Protein AF-A0A6G3SQ61-F1 (afdb_monomer_lite)

Secondary structure (DSSP, 8-state):
--HHHHHHHHHHHHHHHTT---PPPTTS-HHHHHHHHHHHHHHHHHHHHHHT--SS---HHHHHHHHHHHHHHHHHHHHHHHHHHHHHHHHHHTT-

Foldseek 3Di:
DQDPLVVVLVVQLVVVLVVDPDADDPPQDPVLRVLQNVLVSLLSNLVSVLPSPDPDDDDPVNNVVVVVVCVVSNVVSVVSNVCSNCRNVVVVVVVD

Sequence (96 aa):
GSGPVAEAAMDAYRARAERGRDVLAPGYPPRAVRVLEMAQRVGLLVSVAYENGHGGAVSASEIAARGEALRPVERVARRAQVAAYNAYVEGGEVRR

InterPro domains:
  IPR059805 Rv1486c-like protein, C-terminal domain [PF27076] (4-82)

Radius of gyration: 16.96 Å; chains: 1; bounding box: 49×21×44 Å

Structure (mmCIF, N/CA/C/O backbone):
data_AF-A0A6G3SQ61-F1
#
_entry.id   AF-A0A6G3SQ61-F1
#
loop_
_atom_site.group_PDB
_atom_site.id
_atom_site.type_symbol
_atom_site.label_atom_id
_atom_site.label_alt_id
_atom_site.label_comp_id
_atom_site.label_asym_id
_atom_site.label_entity_id
_atom_site.label_seq_id
_atom_site.pdbx_PDB_ins_code
_atom_site.Cartn_x
_atom_site.Cartn_y
_atom_site.Cartn_z
_atom_site.occupancy
_atom_site.B_iso_or_equiv
_atom_site.auth_seq_id
_atom_site.auth_comp_id
_atom_site.auth_asym_id
_atom_site.auth_atom_id
_atom_site.pdbx_PDB_model_num
ATOM 1 N N . GLY A 1 1 ? 24.592 -4.132 -5.383 1.00 54.25 1 GLY A N 1
ATOM 2 C CA . GLY A 1 1 ? 23.473 -3.274 -4.945 1.00 54.25 1 GLY A CA 1
ATOM 3 C C . GLY A 1 1 ? 22.572 -2.981 -6.127 1.00 54.25 1 GLY A C 1
ATOM 4 O O . GLY A 1 1 ? 23.046 -3.048 -7.250 1.00 54.25 1 GLY A O 1
ATOM 5 N N . SER A 1 2 ? 21.298 -2.678 -5.880 1.00 67.44 2 SER A N 1
ATOM 6 C CA . SER A 1 2 ? 20.222 -2.512 -6.878 1.00 67.44 2 SER A CA 1
ATOM 7 C C . SER A 1 2 ? 20.331 -1.263 -7.790 1.00 67.44 2 SER A C 1
ATOM 9 O O . SER A 1 2 ? 19.386 -0.947 -8.512 1.00 67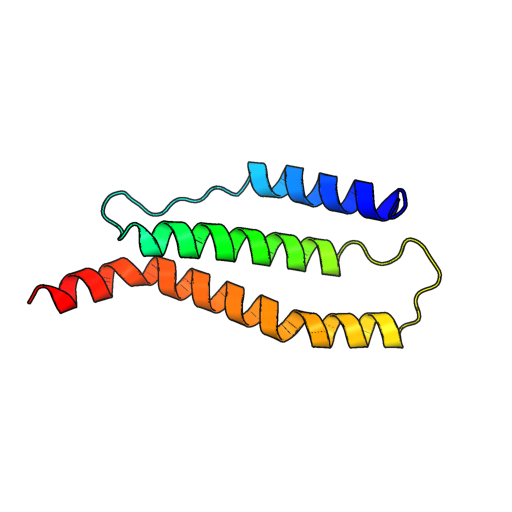.44 2 SER A O 1
ATOM 11 N N . GLY A 1 3 ? 21.467 -0.559 -7.783 1.00 77.62 3 GLY A N 1
ATOM 12 C CA . GLY A 1 3 ? 21.724 0.649 -8.574 1.00 77.62 3 GLY A CA 1
ATOM 13 C C . GLY A 1 3 ? 21.058 1.929 -8.033 1.00 77.62 3 GLY A C 1
ATOM 14 O O . GLY A 1 3 ? 20.139 1.853 -7.216 1.00 77.62 3 GLY A O 1
ATOM 15 N N . PRO A 1 4 ? 21.490 3.113 -8.508 1.00 82.06 4 PRO A N 1
ATOM 16 C CA . PRO A 1 4 ? 21.063 4.416 -7.977 1.00 82.06 4 PRO A CA 1
ATOM 17 C C . PRO A 1 4 ? 19.561 4.695 -8.148 1.00 82.06 4 PRO A C 1
ATOM 19 O O . PRO A 1 4 ? 18.956 5.384 -7.334 1.00 82.06 4 PRO A O 1
ATOM 22 N N . VAL A 1 5 ? 18.923 4.119 -9.172 1.00 81.19 5 VAL A N 1
ATOM 23 C CA . VAL A 1 5 ? 17.471 4.261 -9.387 1.00 81.19 5 VAL A CA 1
ATOM 24 C C . VAL A 1 5 ? 16.667 3.551 -8.301 1.00 81.19 5 VAL A C 1
ATOM 26 O O . VAL A 1 5 ? 15.638 4.057 -7.859 1.00 81.19 5 VAL A O 1
ATOM 29 N N . ALA A 1 6 ? 17.140 2.399 -7.827 1.00 81.38 6 ALA A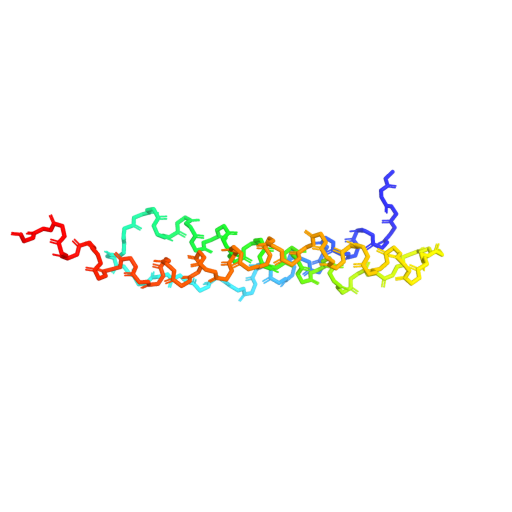 N 1
ATOM 30 C CA . ALA A 1 6 ? 16.478 1.701 -6.737 1.00 81.38 6 ALA A CA 1
ATOM 31 C C . ALA A 1 6 ? 16.646 2.432 -5.400 1.00 81.38 6 ALA A C 1
ATOM 33 O O . ALA A 1 6 ? 15.715 2.453 -4.600 1.00 81.38 6 ALA A O 1
ATOM 34 N N . GLU A 1 7 ? 17.800 3.059 -5.168 1.00 85.06 7 GLU A N 1
ATOM 35 C CA . GLU A 1 7 ? 18.025 3.898 -3.985 1.00 85.06 7 GLU A CA 1
ATOM 36 C C . GLU A 1 7 ? 17.093 5.117 -3.992 1.00 85.06 7 GLU A C 1
ATOM 38 O O . GLU A 1 7 ? 16.357 5.323 -3.026 1.00 85.06 7 GLU A O 1
ATOM 43 N N . ALA A 1 8 ? 17.002 5.831 -5.120 1.00 84.81 8 ALA A N 1
ATOM 44 C CA . ALA A 1 8 ? 16.075 6.951 -5.286 1.00 84.81 8 ALA A CA 1
ATOM 45 C C . ALA A 1 8 ? 14.603 6.541 -5.080 1.00 84.81 8 ALA A C 1
ATOM 47 O O . ALA A 1 8 ? 13.835 7.267 -4.445 1.00 84.81 8 ALA A O 1
ATOM 48 N N . ALA A 1 9 ? 14.211 5.353 -5.551 1.00 86.12 9 ALA A N 1
ATOM 49 C CA . ALA A 1 9 ? 12.872 4.811 -5.330 1.00 86.12 9 ALA A CA 1
ATOM 50 C C . ALA A 1 9 ? 12.582 4.573 -3.837 1.00 86.12 9 ALA A C 1
ATOM 52 O O . ALA A 1 9 ? 11.497 4.895 -3.345 1.00 86.12 9 ALA A O 1
ATOM 53 N N . MET A 1 10 ? 13.555 4.036 -3.096 1.00 88.25 10 MET A N 1
ATOM 54 C CA . MET A 1 10 ? 13.418 3.804 -1.656 1.00 88.25 10 MET A CA 1
ATOM 55 C C . MET A 1 10 ? 13.367 5.114 -0.866 1.00 88.25 10 MET A C 1
ATOM 57 O O . MET A 1 10 ? 12.601 5.217 0.095 1.00 88.25 10 MET A O 1
ATOM 61 N N . ASP A 1 11 ? 14.113 6.132 -1.283 1.00 90.19 11 ASP A N 1
ATOM 62 C CA . ASP A 1 11 ? 14.051 7.454 -0.663 1.00 90.19 11 ASP A CA 1
ATOM 63 C C . ASP A 1 11 ? 12.721 8.160 -0.954 1.00 90.19 11 ASP A C 1
ATOM 65 O O . ASP A 1 11 ? 12.107 8.715 -0.040 1.00 90.19 11 ASP A O 1
ATOM 69 N N . ALA A 1 12 ? 12.195 8.044 -2.178 1.00 87.06 12 ALA A N 1
ATOM 70 C CA . ALA A 1 12 ? 10.854 8.517 -2.518 1.00 87.06 12 ALA A CA 1
ATOM 71 C C . ALA A 1 12 ? 9.768 7.818 -1.680 1.00 87.06 12 ALA A C 1
ATOM 73 O O . ALA A 1 12 ? 8.846 8.476 -1.189 1.00 87.06 12 ALA A O 1
ATOM 74 N N . TYR A 1 13 ? 9.893 6.503 -1.464 1.00 90.44 13 TYR A N 1
ATOM 75 C CA . TYR A 1 13 ? 9.027 5.758 -0.548 1.00 90.44 13 TYR A CA 1
ATOM 76 C C . TYR A 1 13 ? 9.095 6.332 0.873 1.00 90.44 13 TYR A C 1
ATOM 78 O O . TYR A 1 13 ? 8.053 6.671 1.436 1.00 90.44 13 TYR A O 1
ATOM 86 N N . ARG A 1 14 ? 10.298 6.492 1.443 1.00 90.56 14 ARG A N 1
ATOM 87 C CA . ARG A 1 14 ? 10.486 7.020 2.808 1.00 90.56 14 ARG A CA 1
ATOM 88 C C . ARG A 1 14 ? 9.884 8.416 2.959 1.00 90.56 14 ARG A C 1
ATOM 90 O O . ARG A 1 14 ? 9.097 8.645 3.872 1.00 90.56 14 ARG A O 1
ATOM 97 N N . ALA A 1 15 ? 10.164 9.318 2.020 1.00 89.19 15 ALA A N 1
ATOM 98 C CA . ALA A 1 15 ? 9.642 10.684 2.032 1.00 89.19 15 ALA A CA 1
ATOM 99 C C . ALA A 1 15 ? 8.104 10.756 1.945 1.00 89.19 15 ALA A C 1
ATOM 101 O O . ALA A 1 15 ? 7.493 11.737 2.373 1.00 89.19 15 ALA A O 1
ATOM 102 N N . ARG A 1 16 ? 7.447 9.744 1.367 1.00 86.06 16 ARG A N 1
ATOM 103 C CA . ARG A 1 16 ? 5.977 9.641 1.329 1.00 86.06 16 ARG A CA 1
ATOM 104 C C . ARG A 1 16 ? 5.416 8.973 2.574 1.00 86.06 16 ARG A C 1
ATOM 106 O O . ARG A 1 16 ? 4.418 9.449 3.105 1.00 86.06 16 ARG A O 1
ATOM 113 N N . ALA A 1 17 ? 6.071 7.918 3.051 1.00 86.81 17 ALA A N 1
ATOM 114 C CA . ALA A 1 17 ? 5.674 7.193 4.251 1.00 86.81 17 ALA A CA 1
ATOM 115 C C . ALA A 1 17 ? 5.642 8.104 5.488 1.00 86.81 17 ALA A C 1
ATOM 117 O O . ALA A 1 17 ? 4.735 7.982 6.306 1.00 86.81 17 ALA A O 1
ATOM 118 N N . GLU A 1 18 ? 6.566 9.063 5.589 1.00 84.50 18 GLU A N 1
ATOM 119 C CA . GLU A 1 18 ? 6.575 10.027 6.697 1.00 84.50 18 GLU A CA 1
ATOM 120 C C . GLU A 1 18 ? 5.468 11.093 6.612 1.00 84.50 18 GLU A C 1
ATOM 122 O O . GLU A 1 18 ? 5.089 11.657 7.634 1.00 84.50 18 GLU A O 1
ATOM 127 N N . ARG A 1 19 ? 4.900 11.352 5.426 1.00 78.62 19 ARG A N 1
ATOM 128 C CA . ARG A 1 19 ? 3.852 12.373 5.229 1.00 78.62 19 ARG A CA 1
ATOM 129 C C . ARG A 1 19 ? 2.422 11.856 5.406 1.00 78.62 19 ARG A C 1
ATOM 131 O O . ARG A 1 19 ? 1.525 12.664 5.604 1.00 78.62 19 ARG A O 1
ATOM 138 N N . GLY A 1 20 ? 2.193 10.548 5.284 1.00 65.00 20 GLY A N 1
ATOM 139 C CA . GLY A 1 20 ? 0.855 9.966 5.096 1.00 65.00 20 GLY A CA 1
ATOM 140 C C . GLY A 1 20 ? 0.265 9.218 6.293 1.00 65.00 20 GLY A C 1
ATOM 141 O O . GLY A 1 20 ? -0.520 8.298 6.081 1.00 65.00 20 GLY A O 1
ATOM 142 N N . ARG A 1 21 ? 0.657 9.532 7.535 1.00 66.25 21 ARG A N 1
ATOM 143 C CA . ARG A 1 21 ? 0.150 8.819 8.722 1.00 66.25 21 ARG A CA 1
ATOM 144 C C . ARG A 1 21 ? -1.240 9.317 9.131 1.00 66.25 21 ARG A C 1
ATOM 146 O O . ARG A 1 21 ? -1.395 9.924 10.185 1.00 66.25 21 ARG A O 1
ATOM 153 N N . ASP A 1 22 ? -2.248 9.025 8.315 1.00 69.25 22 ASP A N 1
ATOM 154 C CA . ASP A 1 22 ? -3.641 9.168 8.734 1.00 69.25 22 ASP A CA 1
ATOM 155 C C . ASP A 1 22 ? -4.028 7.971 9.600 1.00 69.25 22 ASP A C 1
ATOM 157 O O . ASP A 1 22 ? -4.102 6.830 9.130 1.00 69.25 22 ASP A O 1
ATOM 161 N N . VAL A 1 23 ? -4.249 8.243 10.884 1.00 79.25 23 VAL A N 1
ATOM 162 C CA . VAL A 1 23 ? -4.637 7.243 11.879 1.00 79.25 23 VAL A CA 1
ATOM 163 C C . VAL A 1 23 ? -6.149 7.225 12.063 1.00 79.25 23 VAL A C 1
ATOM 165 O O . VAL A 1 23 ? -6.825 8.251 12.002 1.00 79.25 23 VAL A O 1
ATOM 168 N N . LEU A 1 24 ? -6.687 6.032 12.311 1.00 87.12 24 LEU A N 1
ATOM 169 C CA . LEU A 1 24 ? -8.074 5.883 12.742 1.00 87.12 24 LEU A CA 1
ATOM 170 C C . LEU A 1 24 ? -8.277 6.604 14.078 1.00 87.12 24 LEU A C 1
ATOM 172 O O . LEU A 1 24 ? -7.374 6.645 14.918 1.00 87.12 24 LEU A O 1
ATOM 176 N N . ALA A 1 25 ? -9.480 7.138 14.288 1.00 87.25 25 ALA A N 1
ATOM 177 C CA . ALA A 1 25 ? -9.838 7.748 15.560 1.00 87.25 25 ALA A CA 1
ATOM 178 C C . ALA A 1 25 ? -9.689 6.742 16.725 1.00 87.25 25 ALA A C 1
ATOM 180 O O . ALA A 1 25 ? -9.821 5.525 16.525 1.00 87.25 25 ALA A O 1
ATOM 181 N N . PRO A 1 26 ? -9.457 7.217 17.961 1.00 84.00 26 PRO A N 1
ATOM 182 C CA . PRO A 1 26 ? -9.477 6.357 19.139 1.00 84.00 26 PRO A CA 1
ATOM 183 C C . PRO A 1 26 ? -10.777 5.539 19.232 1.00 84.00 26 PRO A C 1
ATOM 185 O O . PRO A 1 26 ? -11.858 6.038 18.931 1.00 84.00 26 PRO A O 1
ATOM 188 N N . GLY A 1 27 ? -10.673 4.275 19.654 1.00 87.19 27 GLY A N 1
ATOM 189 C CA . GLY A 1 27 ? -11.817 3.359 19.784 1.00 87.19 27 GLY A CA 1
ATOM 190 C C . GLY A 1 27 ? -11.982 2.357 18.635 1.00 87.19 27 GLY A C 1
ATOM 191 O O . GLY A 1 27 ? -12.745 1.400 18.774 1.00 87.19 27 GLY A O 1
ATOM 192 N N . TYR A 1 28 ? -11.231 2.501 17.539 1.00 90.12 28 TYR A N 1
ATOM 193 C CA . TYR A 1 28 ? -11.140 1.445 16.529 1.00 90.12 28 TYR A CA 1
ATOM 194 C C . TYR A 1 28 ? -10.430 0.195 17.075 1.00 90.12 28 TYR A C 1
ATOM 196 O O . TYR A 1 28 ? -9.497 0.305 17.877 1.00 90.12 28 TYR A O 1
ATOM 204 N N . PRO A 1 29 ? -10.808 -1.016 16.618 1.00 90.31 29 PRO A N 1
ATOM 205 C CA . PRO A 1 29 ? -10.111 -2.237 17.002 1.00 90.31 29 PRO A CA 1
ATOM 206 C C . PRO A 1 29 ? -8.613 -2.173 16.642 1.00 90.31 29 PRO A C 1
ATOM 208 O O . PRO A 1 29 ? -8.288 -1.823 15.506 1.00 90.31 29 PRO A O 1
ATOM 211 N N . PRO A 1 30 ? -7.684 -2.625 17.512 1.00 89.81 30 PRO A N 1
ATOM 212 C CA . PRO A 1 30 ? -6.244 -2.593 17.220 1.00 89.81 30 PRO A CA 1
ATOM 213 C C . PRO A 1 30 ? -5.849 -3.320 15.926 1.00 89.81 30 PRO A C 1
ATOM 215 O O . PRO A 1 30 ? -4.877 -2.963 15.267 1.00 89.81 30 PRO A O 1
ATOM 218 N N . ARG A 1 31 ? -6.616 -4.348 15.537 1.00 92.12 31 ARG A N 1
ATOM 219 C CA . ARG A 1 31 ? -6.437 -5.058 14.261 1.00 92.12 31 ARG A CA 1
ATOM 220 C C . ARG A 1 31 ? -6.696 -4.161 13.046 1.00 92.12 31 ARG A C 1
ATOM 222 O O . ARG A 1 31 ? -5.979 -4.285 12.065 1.00 92.12 31 ARG A O 1
ATOM 229 N N . ALA A 1 32 ? -7.675 -3.259 13.121 1.00 93.69 32 ALA A N 1
ATOM 230 C CA . ALA A 1 32 ? -8.030 -2.361 12.027 1.00 93.69 32 ALA A CA 1
ATOM 231 C C . ALA A 1 32 ? -6.931 -1.322 11.792 1.00 93.69 32 ALA A C 1
ATOM 233 O O . ALA A 1 32 ? -6.543 -1.097 10.652 1.00 93.69 32 ALA A O 1
ATOM 234 N N . VAL A 1 33 ? -6.357 -0.784 12.874 1.00 92.69 33 VAL A N 1
ATOM 235 C CA . VAL A 1 33 ? -5.205 0.129 12.810 1.00 92.69 33 VAL A CA 1
ATOM 236 C C . VAL A 1 33 ? -4.030 -0.537 12.090 1.00 92.69 33 VAL A C 1
ATOM 238 O O . VAL A 1 33 ? -3.533 -0.004 11.104 1.00 92.69 33 VAL A O 1
ATOM 241 N N . ARG A 1 34 ? -3.656 -1.760 12.495 1.00 92.75 34 ARG A N 1
ATOM 242 C CA . ARG A 1 34 ? -2.566 -2.511 11.842 1.00 92.75 34 ARG A CA 1
ATOM 243 C C . ARG A 1 34 ? -2.843 -2.813 10.367 1.00 92.75 34 ARG A C 1
ATOM 245 O O . ARG A 1 34 ? -1.928 -2.777 9.548 1.00 92.75 34 ARG A O 1
ATOM 252 N N . VAL A 1 35 ? -4.091 -3.139 10.025 1.00 95.19 35 VAL A N 1
ATOM 253 C CA . VAL A 1 35 ? -4.495 -3.379 8.632 1.00 95.19 35 VAL A CA 1
ATOM 254 C C . VAL A 1 35 ? -4.383 -2.095 7.813 1.00 95.19 35 VAL A C 1
ATOM 256 O O . VAL A 1 35 ? -3.847 -2.151 6.708 1.00 95.19 35 VAL A O 1
ATOM 259 N N . LEU A 1 36 ? -4.820 -0.952 8.350 1.00 94.06 36 LEU A N 1
ATOM 260 C CA . LEU A 1 36 ? -4.707 0.340 7.675 1.00 94.06 36 LEU A CA 1
ATOM 261 C C . LEU A 1 36 ? -3.243 0.705 7.415 1.00 94.06 36 LEU A C 1
ATOM 263 O O . LEU A 1 36 ? -2.889 1.005 6.276 1.00 94.06 36 LEU A O 1
ATOM 267 N N . GLU A 1 37 ? -2.388 0.602 8.435 1.00 92.44 37 GLU A N 1
ATOM 268 C CA . GLU A 1 37 ? -0.952 0.879 8.321 1.00 92.44 37 GLU A CA 1
ATOM 269 C C . GLU A 1 37 ? -0.292 0.015 7.240 1.00 92.44 37 GLU A C 1
ATOM 271 O O . GLU A 1 37 ? 0.446 0.513 6.385 1.00 92.44 37 GLU A O 1
ATOM 276 N N . MET A 1 38 ? -0.578 -1.291 7.244 1.00 94.88 38 MET A N 1
ATOM 277 C CA . MET A 1 38 ? -0.032 -2.211 6.250 1.00 94.88 38 MET A CA 1
ATOM 278 C C . MET A 1 38 ? -0.553 -1.890 4.846 1.00 94.88 38 MET A C 1
ATOM 280 O O . MET A 1 38 ? 0.212 -1.875 3.883 1.00 94.88 38 MET A O 1
ATOM 284 N N . ALA A 1 39 ? -1.844 -1.597 4.715 1.00 95.31 39 ALA A N 1
ATOM 285 C CA . ALA A 1 39 ? -2.465 -1.307 3.433 1.00 95.31 39 ALA A CA 1
ATOM 286 C C . ALA A 1 39 ? -1.978 0.021 2.827 1.00 95.31 39 ALA A C 1
ATOM 288 O O . ALA A 1 39 ? -1.739 0.092 1.621 1.00 95.31 39 ALA A O 1
ATOM 289 N N . GLN A 1 40 ? -1.784 1.063 3.641 1.00 93.88 40 GLN A N 1
ATOM 290 C CA . GLN A 1 40 ? -1.163 2.325 3.220 1.00 93.88 40 GLN A CA 1
ATOM 291 C C . GLN A 1 40 ? 0.288 2.097 2.777 1.00 93.88 40 GLN A C 1
ATOM 293 O O . GLN A 1 40 ? 0.684 2.546 1.700 1.00 93.88 40 GLN A O 1
ATOM 298 N N . ARG A 1 41 ? 1.065 1.324 3.549 1.00 93.75 41 ARG A N 1
ATOM 299 C CA . ARG A 1 41 ? 2.452 0.975 3.210 1.00 93.75 41 ARG A CA 1
ATOM 300 C C . ARG A 1 41 ? 2.560 0.244 1.873 1.00 93.75 41 ARG A C 1
ATOM 302 O O . ARG A 1 41 ? 3.387 0.612 1.042 1.00 93.75 41 ARG A O 1
ATOM 309 N N . VAL A 1 42 ? 1.730 -0.776 1.658 1.00 95.38 42 VAL A N 1
ATOM 310 C CA . VAL A 1 42 ? 1.699 -1.533 0.398 1.00 95.38 42 VAL A CA 1
ATOM 311 C C . VAL A 1 42 ? 1.281 -0.632 -0.763 1.00 95.38 42 VAL A C 1
ATOM 313 O O . VAL A 1 42 ? 1.914 -0.678 -1.813 1.00 95.38 42 VAL A O 1
ATOM 316 N N . GLY A 1 43 ? 0.274 0.228 -0.577 1.00 94.19 43 GLY A N 1
ATOM 317 C CA . GLY A 1 43 ? -0.144 1.192 -1.599 1.00 94.19 43 GLY A CA 1
ATOM 318 C C . GLY A 1 43 ? 0.987 2.133 -2.025 1.00 94.19 43 GLY A C 1
ATOM 319 O O . GLY A 1 43 ? 1.224 2.313 -3.218 1.00 94.19 43 GLY A O 1
ATOM 320 N N . LEU A 1 44 ? 1.743 2.666 -1.060 1.00 93.06 44 LEU A N 1
ATOM 321 C CA . LEU A 1 44 ? 2.917 3.501 -1.332 1.00 93.06 44 LEU A CA 1
ATOM 322 C C . LEU A 1 44 ? 4.018 2.735 -2.070 1.00 93.06 44 LEU A C 1
ATOM 324 O O . LEU A 1 44 ? 4.588 3.258 -3.025 1.00 93.06 44 LEU A O 1
ATOM 328 N N . LEU A 1 45 ? 4.302 1.497 -1.660 1.00 92.69 45 LEU A N 1
ATOM 329 C CA . LEU A 1 45 ? 5.291 0.647 -2.324 1.00 92.69 45 LEU A CA 1
ATOM 330 C C . LEU A 1 45 ? 4.902 0.369 -3.786 1.00 92.69 45 LEU A C 1
ATOM 332 O O . LEU A 1 45 ? 5.749 0.434 -4.673 1.00 92.69 45 LEU A O 1
ATOM 336 N N . VAL A 1 46 ? 3.621 0.099 -4.046 1.00 93.31 46 VAL A N 1
ATOM 337 C CA . VAL A 1 46 ? 3.097 -0.122 -5.401 1.00 93.31 46 VAL A CA 1
ATOM 338 C C . VAL A 1 46 ? 3.166 1.158 -6.245 1.00 93.31 46 VAL A C 1
ATOM 340 O O . VAL A 1 46 ? 3.583 1.086 -7.398 1.00 93.31 46 VAL A O 1
ATOM 343 N N . SER A 1 47 ? 2.843 2.333 -5.690 1.00 91.19 47 SER A N 1
ATOM 344 C CA . SER A 1 47 ? 3.010 3.625 -6.389 1.00 91.19 47 SER A CA 1
ATOM 345 C C . SER A 1 47 ? 4.473 3.874 -6.760 1.00 91.19 47 SER A C 1
ATOM 347 O O . SER A 1 47 ? 4.781 4.155 -7.915 1.00 91.19 47 SER A O 1
ATOM 349 N N . VAL A 1 48 ? 5.396 3.675 -5.817 1.00 90.62 48 VAL A N 1
ATOM 350 C CA . VAL A 1 48 ? 6.841 3.795 -6.061 1.00 90.62 48 VAL A CA 1
ATOM 351 C C . VAL A 1 48 ? 7.302 2.804 -7.122 1.00 90.62 48 VAL A C 1
ATOM 353 O O . VAL A 1 48 ? 8.132 3.153 -7.961 1.00 90.62 48 VAL A O 1
ATOM 356 N N . ALA A 1 49 ? 6.745 1.591 -7.123 1.00 88.12 49 ALA A N 1
ATOM 357 C CA . ALA A 1 49 ? 7.017 0.618 -8.160 1.00 88.12 49 ALA A CA 1
ATOM 358 C C . ALA A 1 49 ? 6.573 1.148 -9.535 1.00 88.12 49 ALA A C 1
ATOM 360 O O . ALA A 1 49 ? 7.397 1.193 -10.444 1.00 88.12 49 ALA A O 1
ATOM 361 N N . TYR A 1 50 ? 5.335 1.615 -9.691 1.00 86.88 50 TYR A N 1
ATOM 362 C CA . TYR A 1 50 ? 4.875 2.177 -10.965 1.00 86.88 50 TYR A CA 1
ATOM 363 C C . TYR A 1 50 ? 5.705 3.378 -11.440 1.00 86.88 50 TYR A C 1
ATOM 365 O O . TYR A 1 50 ? 6.009 3.469 -12.625 1.00 86.88 50 TYR A O 1
ATOM 373 N N . GLU A 1 51 ? 6.102 4.267 -10.531 1.00 80.69 51 GLU A N 1
ATOM 374 C CA . GLU A 1 51 ? 6.770 5.528 -10.876 1.00 80.69 51 GLU A CA 1
ATOM 375 C C . GLU A 1 51 ? 8.272 5.391 -11.164 1.00 80.69 51 GLU A C 1
ATOM 377 O O . GLU A 1 51 ? 8.801 6.143 -11.975 1.00 80.69 51 GLU A O 1
ATOM 382 N N . ASN A 1 52 ? 8.976 4.441 -10.536 1.00 71.19 52 ASN A N 1
ATOM 383 C CA . ASN A 1 52 ? 10.437 4.306 -10.670 1.00 71.19 52 ASN A CA 1
ATOM 384 C C . ASN A 1 52 ? 10.874 3.283 -11.742 1.00 71.19 52 ASN A C 1
ATOM 386 O O . ASN A 1 52 ? 11.864 2.571 -11.570 1.00 71.19 52 ASN A O 1
ATOM 390 N N . GLY A 1 53 ? 10.143 3.176 -12.855 1.00 60.31 53 GLY A N 1
ATOM 391 C CA . GLY A 1 53 ? 10.649 2.522 -14.074 1.00 60.31 53 GLY A CA 1
ATOM 392 C C . GLY A 1 53 ? 11.379 3.549 -14.952 1.00 60.31 53 GLY A C 1
ATOM 393 O O . GLY A 1 53 ? 10.855 4.630 -15.154 1.00 60.31 53 GLY A O 1
ATOM 394 N N . HIS A 1 54 ? 12.575 3.363 -15.506 1.00 59.59 54 HIS A N 1
ATOM 395 C CA . HIS A 1 54 ? 13.471 2.220 -15.609 1.00 59.59 54 HIS A CA 1
ATOM 396 C C . HIS A 1 54 ? 14.904 2.761 -15.647 1.00 59.59 54 HIS A C 1
ATOM 398 O O . HIS A 1 54 ? 15.235 3.572 -16.506 1.00 59.59 54 HIS A O 1
ATOM 404 N N . GLY A 1 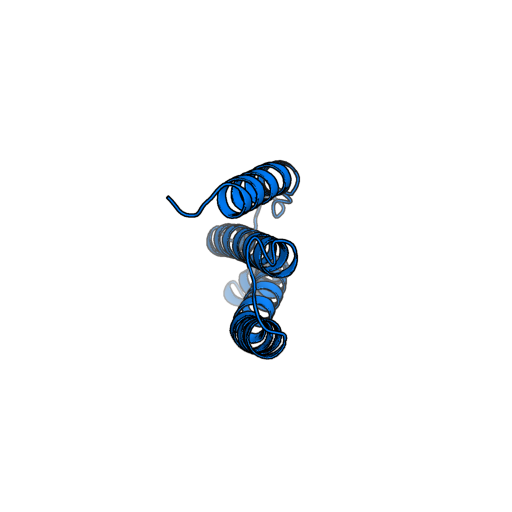55 ? 15.771 2.308 -14.740 1.00 61.75 55 GLY A N 1
ATOM 405 C CA . GLY A 1 55 ? 17.191 2.689 -14.737 1.00 61.75 55 GLY A CA 1
ATOM 406 C C . GLY A 1 55 ? 18.048 1.995 -15.801 1.00 61.75 55 GLY A C 1
ATOM 407 O O . GLY A 1 55 ? 19.269 2.078 -15.737 1.00 61.75 55 GLY A O 1
ATOM 408 N N . GLY A 1 56 ? 17.422 1.275 -16.737 1.00 66.31 56 GLY A N 1
ATOM 409 C CA . GLY A 1 56 ? 18.054 0.482 -17.790 1.00 66.31 56 GLY A CA 1
ATOM 410 C C . GLY A 1 56 ? 17.067 0.177 -18.923 1.00 66.31 56 GLY A C 1
ATOM 411 O O . GLY A 1 56 ? 15.897 0.550 -18.838 1.00 66.31 56 GLY A O 1
ATOM 412 N N . ALA A 1 57 ? 17.535 -0.489 -19.982 1.00 69.81 57 ALA A N 1
ATOM 413 C CA . ALA A 1 57 ? 16.725 -0.844 -21.148 1.00 69.81 57 ALA A CA 1
ATOM 414 C C . ALA A 1 57 ? 15.676 -1.914 -20.794 1.00 69.81 57 ALA A C 1
ATOM 416 O O . ALA A 1 57 ? 15.924 -3.107 -20.929 1.00 69.81 57 ALA A O 1
ATOM 417 N N . VAL A 1 58 ? 14.516 -1.474 -20.307 1.00 77.62 58 VAL A N 1
ATOM 418 C CA . VAL A 1 58 ? 13.351 -2.322 -20.034 1.00 77.62 58 VAL A CA 1
ATOM 419 C C . VAL A 1 58 ? 12.384 -2.195 -21.206 1.00 77.62 58 VAL A C 1
ATOM 421 O O . VAL A 1 58 ? 12.033 -1.092 -21.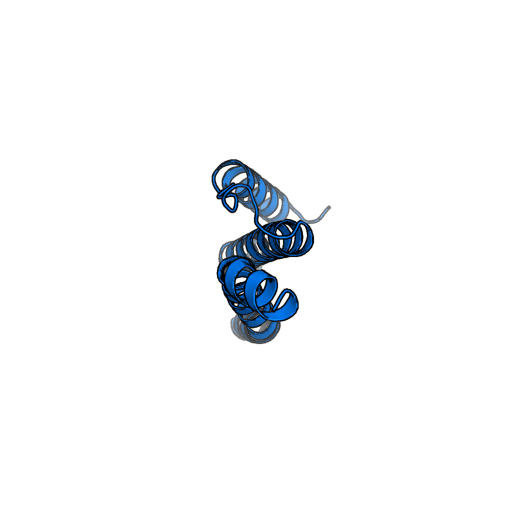626 1.00 77.62 58 VAL A O 1
ATOM 424 N N . SER A 1 59 ? 11.969 -3.328 -21.758 1.00 85.75 59 SER A N 1
ATOM 425 C CA . SER A 1 59 ? 11.026 -3.413 -22.871 1.00 85.75 59 SER A CA 1
ATOM 426 C C . SER A 1 59 ? 9.605 -3.063 -22.435 1.00 85.75 59 SER A C 1
ATOM 428 O O . SER A 1 59 ? 9.201 -3.337 -21.307 1.00 85.75 59 SER A O 1
ATOM 430 N N . ALA A 1 60 ? 8.788 -2.550 -23.360 1.00 85.19 60 ALA A N 1
ATOM 431 C CA . ALA A 1 60 ? 7.373 -2.269 -23.102 1.00 85.19 60 ALA A CA 1
ATOM 432 C C . ALA A 1 60 ? 6.601 -3.495 -22.565 1.00 85.19 60 ALA A C 1
ATOM 434 O O . ALA A 1 60 ? 5.726 -3.350 -21.711 1.00 85.19 60 ALA A O 1
ATOM 435 N N . SER A 1 61 ? 6.956 -4.706 -23.011 1.00 87.94 61 SER A N 1
ATOM 436 C CA . SER A 1 61 ? 6.395 -5.963 -22.503 1.00 87.94 61 SER A CA 1
ATOM 437 C C . SER A 1 61 ? 6.716 -6.213 -21.031 1.00 87.94 61 SER A C 1
ATOM 439 O O . SER A 1 61 ? 5.848 -6.672 -20.293 1.00 87.94 61 SER A O 1
ATOM 441 N N . GLU A 1 62 ? 7.924 -5.883 -20.573 1.00 89.25 62 GLU A N 1
ATOM 442 C CA . GLU A 1 62 ? 8.304 -6.018 -19.161 1.00 89.25 62 GLU A CA 1
ATOM 443 C C . GLU A 1 62 ? 7.582 -4.985 -18.284 1.00 89.25 62 GLU A C 1
ATOM 445 O O . GLU A 1 62 ? 7.162 -5.307 -17.171 1.00 89.25 62 GLU A O 1
ATOM 450 N N . ILE A 1 63 ? 7.355 -3.770 -18.800 1.00 88.06 63 ILE A N 1
ATOM 451 C CA . ILE A 1 63 ? 6.527 -2.752 -18.128 1.00 88.06 63 ILE A CA 1
ATOM 452 C C . ILE A 1 63 ? 5.094 -3.263 -17.957 1.00 88.06 63 ILE A C 1
ATOM 454 O O . ILE A 1 63 ? 4.536 -3.199 -16.859 1.00 88.06 63 ILE A O 1
ATOM 458 N N . ALA A 1 64 ? 4.509 -3.806 -19.028 1.00 90.50 64 ALA A N 1
ATOM 459 C CA . ALA A 1 64 ? 3.152 -4.341 -19.015 1.00 90.50 64 ALA A CA 1
ATOM 460 C C . ALA A 1 64 ? 3.022 -5.538 -18.060 1.00 90.50 64 ALA A C 1
ATOM 462 O O . ALA A 1 64 ? 2.132 -5.549 -17.210 1.00 90.50 64 ALA A O 1
ATOM 463 N N . ALA A 1 65 ? 3.946 -6.501 -18.133 1.00 92.69 65 ALA A N 1
ATOM 464 C CA . ALA A 1 65 ? 3.961 -7.676 -17.263 1.00 92.69 65 ALA A CA 1
ATOM 465 C C . ALA A 1 65 ? 4.059 -7.291 -15.780 1.00 92.69 65 ALA A C 1
ATOM 467 O O . ALA A 1 65 ? 3.348 -7.842 -14.938 1.00 92.69 65 ALA A O 1
ATOM 468 N N . ARG A 1 66 ? 4.889 -6.293 -15.455 1.00 91.12 66 ARG A N 1
ATOM 469 C CA . ARG A 1 66 ? 4.974 -5.743 -14.101 1.00 91.12 66 ARG A CA 1
ATOM 470 C C . ARG A 1 66 ? 3.651 -5.131 -13.653 1.00 91.12 66 ARG A C 1
ATOM 472 O O . ARG A 1 66 ? 3.231 -5.368 -12.523 1.00 91.12 66 ARG A O 1
ATOM 479 N N . GLY A 1 67 ? 3.002 -4.350 -14.514 1.00 93.50 67 GLY A N 1
ATOM 480 C CA . GLY A 1 67 ? 1.705 -3.758 -14.203 1.00 93.50 67 GLY A CA 1
ATOM 481 C C . GLY A 1 67 ? 0.656 -4.821 -13.890 1.00 93.50 67 GLY A C 1
ATOM 482 O O . GLY A 1 67 ? -0.001 -4.748 -12.854 1.00 93.50 67 GLY A O 1
ATOM 483 N N . GLU A 1 68 ? 0.555 -5.857 -14.720 1.00 95.88 68 GLU A N 1
ATOM 484 C CA . GLU A 1 68 ? -0.365 -6.970 -14.471 1.00 95.88 68 GLU A CA 1
ATOM 485 C C . GLU A 1 68 ? -0.046 -7.716 -13.165 1.00 95.88 68 GLU A C 1
ATOM 487 O O . GLU A 1 68 ? -0.960 -8.062 -12.417 1.00 95.88 68 GLU A O 1
ATOM 492 N N . ALA A 1 69 ? 1.235 -7.880 -12.820 1.00 95.88 69 ALA A N 1
ATOM 493 C CA . ALA A 1 69 ? 1.640 -8.489 -11.553 1.00 95.88 69 ALA A CA 1
ATOM 494 C C . ALA A 1 69 ? 1.284 -7.634 -10.317 1.00 95.88 69 ALA A C 1
ATOM 496 O O . ALA A 1 69 ? 0.982 -8.180 -9.253 1.00 95.88 69 ALA A O 1
ATOM 497 N N . LEU A 1 70 ? 1.303 -6.301 -10.429 1.00 96.12 70 LEU A N 1
ATOM 498 C CA . LEU A 1 70 ? 1.040 -5.388 -9.307 1.00 96.12 70 LEU A CA 1
ATOM 499 C C . LEU A 1 70 ? -0.451 -5.099 -9.082 1.00 96.12 70 LEU A C 1
ATOM 501 O O . LEU A 1 70 ? -0.853 -4.836 -7.945 1.00 96.12 70 LEU A O 1
ATOM 505 N N . ARG A 1 71 ? -1.292 -5.184 -10.120 1.00 96.50 71 ARG A N 1
ATOM 506 C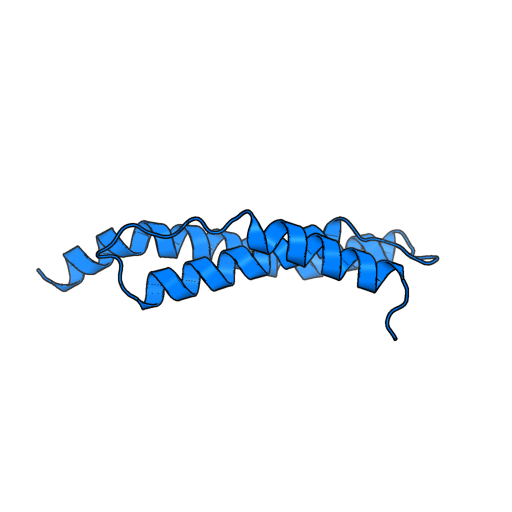 CA . ARG A 1 71 ? -2.739 -4.894 -10.029 1.00 96.50 71 ARG A CA 1
ATOM 507 C C . ARG A 1 71 ? -3.469 -5.651 -8.909 1.00 96.50 71 ARG A C 1
ATOM 509 O O . ARG A 1 71 ? -4.236 -5.013 -8.180 1.00 96.50 71 ARG A O 1
ATOM 516 N N . PRO A 1 72 ? -3.270 -6.971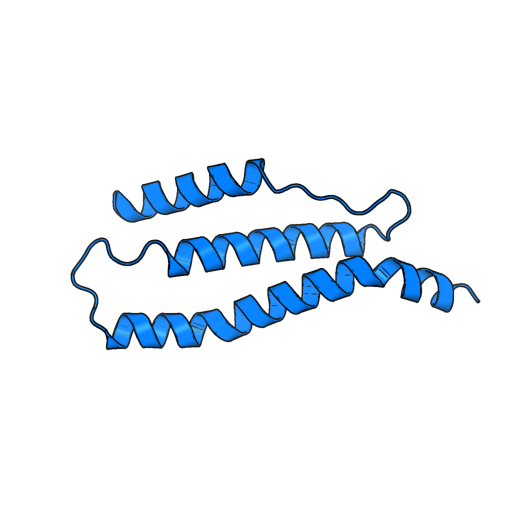 -8.708 1.00 97.88 72 PRO A N 1
ATOM 517 C CA . PRO A 1 72 ? -3.931 -7.684 -7.617 1.00 97.88 72 PRO A CA 1
ATOM 518 C C . PRO A 1 72 ? -3.530 -7.152 -6.237 1.00 97.88 72 PRO A C 1
ATOM 520 O O . PRO A 1 72 ? -4.385 -7.006 -5.364 1.00 97.88 72 PRO A O 1
ATOM 523 N N . VAL A 1 73 ? -2.250 -6.814 -6.055 1.00 97.62 73 VAL A N 1
ATOM 524 C CA . VAL A 1 73 ? -1.707 -6.291 -4.793 1.00 97.62 73 VAL A CA 1
ATOM 525 C C . VAL A 1 73 ? -2.312 -4.927 -4.476 1.00 97.62 73 VAL A C 1
ATOM 527 O O . VAL A 1 73 ? -2.804 -4.709 -3.368 1.00 97.62 73 VAL A O 1
ATOM 530 N N . GLU A 1 74 ? -2.359 -4.036 -5.466 1.00 97.06 74 GLU A N 1
ATOM 531 C CA . GLU A 1 74 ? -2.996 -2.727 -5.332 1.00 97.06 74 GLU A CA 1
ATOM 532 C C . GLU A 1 74 ? -4.470 -2.858 -4.935 1.00 97.06 74 GLU A C 1
ATOM 534 O O . GLU A 1 74 ? -4.947 -2.200 -4.006 1.00 97.06 74 GLU A O 1
ATOM 539 N N . ARG A 1 75 ? -5.199 -3.757 -5.606 1.00 98.12 75 ARG A N 1
ATOM 540 C CA . ARG A 1 75 ? -6.613 -4.003 -5.324 1.00 98.12 75 ARG A CA 1
ATOM 541 C C . ARG A 1 75 ? -6.829 -4.499 -3.896 1.00 98.12 75 ARG A C 1
ATOM 543 O O . ARG A 1 75 ? -7.770 -4.053 -3.240 1.00 98.12 75 ARG A O 1
ATOM 550 N N . VAL A 1 76 ? -5.990 -5.414 -3.411 1.00 98.25 76 VAL A N 1
ATOM 551 C CA . VAL A 1 76 ? -6.071 -5.920 -2.032 1.00 98.25 76 VAL A CA 1
ATOM 552 C C . VAL A 1 76 ? -5.771 -4.809 -1.029 1.00 98.25 76 VAL A C 1
ATOM 554 O O . VAL A 1 76 ? -6.531 -4.655 -0.076 1.00 98.25 76 VAL A O 1
ATOM 557 N N . ALA A 1 77 ? -4.746 -3.988 -1.267 1.00 96.62 77 ALA A N 1
ATOM 558 C CA . ALA A 1 77 ? -4.427 -2.852 -0.406 1.00 96.62 77 ALA A CA 1
ATOM 559 C C . ALA A 1 77 ? -5.601 -1.861 -0.316 1.00 96.62 77 ALA A C 1
ATOM 561 O O . ALA A 1 77 ? -6.028 -1.512 0.783 1.00 96.62 77 ALA A O 1
ATOM 562 N N . ARG A 1 78 ? -6.209 -1.484 -1.450 1.00 96.62 78 ARG A N 1
ATOM 563 C CA . ARG A 1 78 ? -7.395 -0.607 -1.463 1.00 96.62 78 ARG A CA 1
ATOM 564 C C . ARG A 1 78 ? -8.564 -1.205 -0.672 1.00 96.62 78 ARG A C 1
ATOM 566 O O . ARG A 1 78 ? -9.193 -0.511 0.120 1.00 96.62 78 ARG A O 1
ATOM 573 N N . ARG A 1 79 ? -8.839 -2.504 -0.836 1.00 97.69 79 ARG A N 1
ATOM 574 C CA . ARG A 1 79 ? -9.906 -3.193 -0.084 1.00 97.69 79 ARG A CA 1
ATOM 575 C C . ARG A 1 79 ? -9.612 -3.262 1.413 1.00 97.69 79 ARG A C 1
ATOM 577 O O . ARG A 1 79 ? -10.528 -3.093 2.209 1.00 97.69 79 ARG A O 1
ATOM 584 N N . ALA A 1 80 ? -8.357 -3.484 1.792 1.00 96.75 80 ALA A N 1
ATOM 585 C CA . ALA A 1 80 ? -7.932 -3.511 3.185 1.00 96.75 80 ALA A CA 1
ATOM 586 C C . ALA A 1 80 ? -8.079 -2.138 3.862 1.00 96.75 80 ALA A C 1
ATOM 588 O O . ALA A 1 80 ? -8.522 -2.085 5.006 1.00 96.75 80 ALA A O 1
ATOM 589 N N . GLN A 1 81 ? -7.796 -1.036 3.154 1.00 95.00 81 GLN A N 1
ATOM 590 C CA . GLN A 1 81 ? -8.059 0.315 3.667 1.00 95.00 81 GLN A CA 1
ATOM 591 C C . GLN A 1 81 ? -9.551 0.518 3.951 1.00 95.00 81 GLN A C 1
ATOM 593 O O . GLN A 1 81 ? -9.915 0.901 5.059 1.00 95.00 81 GLN A O 1
ATOM 598 N N . VAL A 1 82 ? -10.421 0.185 2.989 1.00 95.81 82 VAL A N 1
ATOM 599 C CA . VAL A 1 82 ? -11.881 0.281 3.168 1.00 95.81 82 VAL A CA 1
ATOM 600 C C . VAL A 1 82 ? -12.354 -0.570 4.351 1.00 95.81 82 VAL A C 1
ATOM 602 O O . VAL A 1 82 ? -13.117 -0.092 5.185 1.00 95.81 82 VAL A O 1
ATOM 605 N N . ALA A 1 83 ? -11.870 -1.809 4.471 1.00 94.62 83 ALA A N 1
ATOM 606 C CA . ALA A 1 83 ? -12.214 -2.686 5.589 1.00 94.62 83 ALA A CA 1
ATOM 607 C C . ALA A 1 83 ? -11.747 -2.123 6.943 1.00 94.62 83 ALA A C 1
ATOM 609 O O . ALA A 1 83 ? -12.480 -2.198 7.925 1.00 94.62 83 ALA A O 1
ATOM 610 N N . ALA A 1 84 ? -10.555 -1.524 7.006 1.00 93.00 84 ALA A N 1
ATOM 611 C CA . ALA A 1 84 ? -10.045 -0.918 8.229 1.00 93.00 84 ALA A CA 1
ATOM 612 C C . ALA A 1 84 ? -10.884 0.288 8.679 1.00 93.00 84 ALA A C 1
ATOM 614 O O . ALA A 1 84 ? -11.227 0.373 9.859 1.00 93.00 84 ALA A O 1
ATOM 615 N N . TYR A 1 85 ? -11.269 1.170 7.751 1.00 92.69 85 TYR A N 1
ATOM 616 C CA . TYR A 1 85 ? -12.176 2.286 8.045 1.00 92.69 85 TYR A CA 1
ATOM 617 C C . TYR A 1 85 ? -13.582 1.815 8.441 1.00 92.69 85 TYR A C 1
ATOM 619 O O . TYR A 1 85 ? -14.218 2.436 9.283 1.00 92.69 85 TYR A O 1
ATOM 627 N N . ASN A 1 86 ? -14.060 0.690 7.907 1.00 92.31 86 ASN A N 1
ATOM 628 C CA . ASN A 1 86 ? -15.386 0.162 8.247 1.00 92.31 86 ASN A CA 1
ATOM 629 C C . ASN A 1 86 ? -15.406 -0.728 9.505 1.00 92.31 86 ASN A C 1
ATOM 631 O O . ASN A 1 86 ? -16.479 -1.073 9.996 1.00 92.31 86 ASN A O 1
ATOM 635 N N . ALA A 1 87 ? -14.249 -1.063 10.086 1.00 89.25 87 ALA A N 1
ATOM 636 C CA . ALA A 1 87 ? -14.150 -1.995 11.214 1.00 89.25 87 ALA A CA 1
ATOM 637 C C . ALA A 1 87 ? -14.830 -1.513 12.512 1.00 89.25 87 ALA A C 1
ATOM 639 O O . ALA A 1 87 ? -15.074 -2.318 13.415 1.00 89.25 87 ALA A O 1
ATOM 640 N N . TYR A 1 88 ? -15.120 -0.214 12.635 1.00 77.06 88 TYR A N 1
ATOM 641 C CA . TYR A 1 88 ? -15.887 0.325 13.760 1.00 77.06 88 TYR A CA 1
ATOM 642 C C . TYR A 1 88 ? -17.343 -0.170 13.757 1.00 77.06 88 TYR A C 1
ATOM 644 O O . TYR A 1 88 ? -17.882 -0.469 14.820 1.00 77.06 88 TYR A O 1
ATOM 652 N N . VAL A 1 89 ? -17.949 -0.328 12.573 1.00 68.38 89 VAL A N 1
ATOM 653 C CA . VAL A 1 89 ? -19.350 -0.755 12.415 1.00 68.38 89 VAL A CA 1
ATOM 654 C C . VAL A 1 89 ? -19.522 -2.217 12.848 1.00 68.38 89 VAL A C 1
ATOM 656 O O . VAL A 1 89 ? -20.363 -2.512 13.693 1.00 68.38 89 VAL A O 1
ATOM 659 N N . GLU A 1 90 ? -18.637 -3.111 12.401 1.00 60.62 90 GLU A N 1
ATOM 660 C CA . GLU A 1 90 ? -18.671 -4.541 12.764 1.00 60.62 90 GLU A CA 1
ATOM 661 C C . GLU A 1 90 ? -18.393 -4.788 14.261 1.00 60.62 90 GLU A C 1
ATOM 663 O O . GLU A 1 90 ? -18.922 -5.715 14.874 1.00 60.62 90 GLU A O 1
ATOM 668 N N . GLY A 1 91 ? -17.559 -3.952 14.892 1.00 57.84 91 GLY A N 1
ATOM 669 C CA . GLY A 1 91 ? -17.253 -4.058 16.324 1.00 57.84 91 GLY A CA 1
ATOM 670 C C . GLY A 1 91 ? -18.426 -3.705 17.250 1.00 57.84 91 GLY A C 1
ATOM 671 O O . GLY A 1 91 ? -18.415 -4.114 18.418 1.00 57.84 91 GLY A O 1
ATOM 672 N N . GLY A 1 92 ? -19.406 -2.952 16.737 1.00 56.97 92 GLY A N 1
ATOM 673 C CA . GLY A 1 92 ? -20.671 -2.651 17.406 1.00 56.97 92 GLY A CA 1
ATOM 674 C C . GLY A 1 92 ? -21.714 -3.759 17.238 1.00 56.97 92 GLY A C 1
ATOM 675 O O . GLY A 1 92 ? -22.461 -4.026 18.175 1.00 56.97 92 GLY A O 1
ATOM 676 N N . GLU A 1 93 ? -21.721 -4.442 16.090 1.00 55.91 93 GLU A N 1
ATOM 677 C CA . GLU A 1 93 ? -22.646 -5.547 15.792 1.00 55.91 93 GLU A CA 1
ATOM 678 C C . GLU A 1 93 ? -22.321 -6.822 16.580 1.00 55.91 93 GLU A C 1
ATOM 680 O O . GLU A 1 93 ? -23.227 -7.455 17.101 1.00 55.91 93 GLU A O 1
ATOM 685 N N . VAL A 1 94 ? -21.038 -7.159 16.767 1.00 56.06 94 VAL A N 1
ATOM 686 C CA . VAL A 1 94 ? -20.608 -8.350 17.540 1.00 56.06 94 VAL A CA 1
ATOM 687 C C . VAL A 1 94 ? -20.895 -8.224 19.050 1.00 56.06 94 VAL A C 1
ATOM 689 O O . VAL A 1 94 ? -20.746 -9.185 19.801 1.00 56.06 94 VAL A O 1
ATOM 692 N N . ARG A 1 95 ? -21.278 -7.032 19.526 1.00 54.91 95 ARG A N 1
ATOM 693 C CA . ARG A 1 95 ? -21.538 -6.749 20.950 1.00 54.91 95 ARG A CA 1
ATOM 694 C C . ARG A 1 95 ? -23.023 -6.594 21.293 1.00 54.91 95 ARG A C 1
ATOM 696 O O . ARG A 1 95 ? -23.326 -6.276 22.442 1.00 54.91 95 ARG A O 1
ATOM 703 N N . ARG A 1 96 ? -23.921 -6.778 20.325 1.00 47.25 96 ARG A N 1
ATOM 704 C CA . ARG A 1 96 ? -25.367 -6.920 20.545 1.00 47.25 96 ARG A CA 1
ATOM 705 C C . ARG A 1 96 ? -25.766 -8.382 20.437 1.00 47.25 96 ARG A C 1
ATOM 707 O O . ARG A 1 96 ? -26.727 -8.738 21.148 1.00 47.25 96 ARG A O 1
#

Organism: Streptomyces anulatus (NCBI:txid1892)

pLDDT: mean 84.62, std 12.78, range [47.25, 98.25]